Protein AF-A0A5E3X5W8-F1 (afdb_monomer_lite)

Structure (mmCIF, N/CA/C/O backbone):
data_AF-A0A5E3X5W8-F1
#
_entry.id   AF-A0A5E3X5W8-F1
#
loop_
_atom_site.group_PDB
_atom_site.id
_atom_site.type_symbol
_atom_site.label_atom_id
_atom_site.label_alt_id
_atom_site.label_comp_id
_atom_site.label_asym_id
_atom_site.label_entity_id
_atom_site.label_seq_id
_atom_site.pdbx_PDB_ins_code
_atom_site.Cartn_x
_atom_site.Cartn_y
_atom_site.Cartn_z
_atom_site.occupancy
_atom_site.B_iso_or_equiv
_atom_site.auth_seq_id
_atom_site.auth_comp_id
_atom_site.auth_asym_id
_atom_site.auth_atom_id
_atom_site.pdbx_PDB_model_num
ATOM 1 N N . MET A 1 1 ? 0.008 -6.947 0.091 1.00 30.52 1 MET A N 1
ATOM 2 C CA . MET A 1 1 ? 0.683 -5.822 0.766 1.00 30.52 1 MET A CA 1
ATOM 3 C C . MET A 1 1 ? -0.293 -5.262 1.784 1.00 30.52 1 MET A C 1
ATOM 5 O O . MET A 1 1 ? -1.327 -4.739 1.398 1.00 30.52 1 MET A O 1
ATOM 9 N N . LEU A 1 2 ? -0.050 -5.536 3.061 1.00 29.53 2 LEU A N 1
ATOM 10 C CA . LEU A 1 2 ? -0.962 -5.257 4.169 1.00 29.53 2 LEU A CA 1
ATOM 11 C C . LEU A 1 2 ? -0.281 -4.157 4.983 1.00 29.53 2 LEU A C 1
ATOM 13 O O . LEU A 1 2 ? 0.584 -4.434 5.807 1.00 29.53 2 LEU A O 1
ATOM 17 N N . LEU A 1 3 ? -0.560 -2.903 4.639 1.00 36.94 3 LEU A N 1
ATOM 18 C CA . LEU A 1 3 ? 0.026 -1.757 5.323 1.00 36.94 3 LEU A CA 1
ATOM 19 C C . LEU A 1 3 ? -0.901 -1.404 6.480 1.00 36.94 3 LEU A C 1
ATOM 21 O O . LEU A 1 3 ? -1.882 -0.689 6.318 1.00 36.94 3 LEU A O 1
ATOM 25 N N . THR A 1 4 ? -0.616 -1.942 7.661 1.00 35.06 4 THR A N 1
ATOM 26 C CA . THR A 1 4 ? -1.061 -1.285 8.891 1.00 35.06 4 THR A CA 1
ATOM 27 C C . THR A 1 4 ? -0.390 0.085 8.915 1.00 35.06 4 THR A C 1
ATOM 29 O O . THR A 1 4 ? 0.837 0.148 8.865 1.00 35.06 4 THR A O 1
ATOM 32 N N . GLU A 1 5 ? -1.162 1.168 8.963 1.00 46.81 5 GLU A N 1
ATOM 33 C CA . GLU A 1 5 ? -0.727 2.565 8.751 1.00 46.81 5 GLU A CA 1
ATOM 34 C C . GLU A 1 5 ? 0.165 3.151 9.862 1.00 46.81 5 GLU A C 1
ATOM 36 O O . GLU A 1 5 ? 0.167 4.347 10.134 1.00 46.81 5 GLU A O 1
ATOM 41 N N . ARG A 1 6 ? 0.985 2.314 10.499 1.00 39.84 6 ARG A N 1
ATOM 42 C CA . ARG A 1 6 ? 2.138 2.761 11.284 1.00 39.84 6 ARG A CA 1
ATOM 43 C C . ARG A 1 6 ? 3.335 3.159 10.419 1.00 39.84 6 ARG A C 1
ATOM 45 O O . ARG A 1 6 ? 4.285 3.713 10.961 1.00 39.84 6 ARG A O 1
ATOM 52 N N . SER A 1 7 ? 3.299 2.897 9.114 1.00 43.50 7 SER A N 1
ATOM 53 C CA . SER A 1 7 ? 4.336 3.318 8.168 1.00 43.50 7 SER A CA 1
ATOM 54 C C . SER A 1 7 ? 3.839 4.522 7.356 1.00 43.50 7 SER A C 1
ATOM 56 O O . SER A 1 7 ? 2.828 4.386 6.665 1.00 43.50 7 SER A O 1
ATOM 58 N N . PRO A 1 8 ? 4.501 5.692 7.423 1.00 53.94 8 PRO A N 1
ATOM 59 C CA . PRO A 1 8 ? 4.134 6.840 6.606 1.00 53.94 8 PRO A CA 1
ATOM 60 C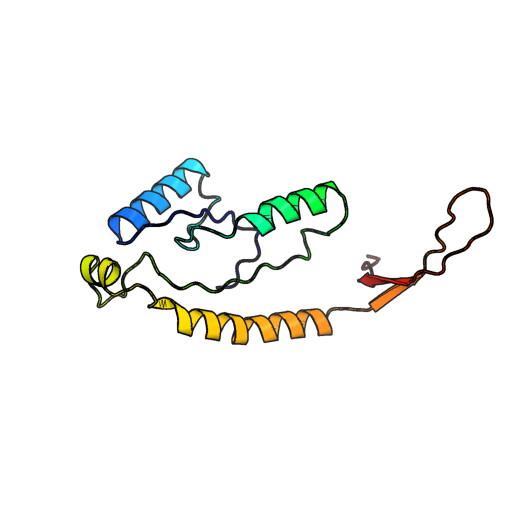 C . PRO A 1 8 ? 4.446 6.538 5.134 1.00 53.94 8 PRO A C 1
ATOM 62 O O . PRO A 1 8 ? 5.594 6.574 4.705 1.00 53.94 8 PRO A O 1
ATOM 65 N N . CYS A 1 9 ? 3.417 6.196 4.361 1.00 55.16 9 CYS A N 1
ATOM 66 C CA . CYS A 1 9 ? 3.511 6.066 2.909 1.00 55.16 9 CYS A CA 1
ATOM 67 C C . CYS A 1 9 ? 3.338 7.448 2.259 1.00 55.16 9 CYS A C 1
ATOM 69 O O . CYS A 1 9 ? 2.409 8.174 2.617 1.00 55.16 9 CYS A O 1
ATOM 71 N N . ALA A 1 10 ? 4.185 7.796 1.284 1.00 54.31 10 ALA A N 1
ATOM 72 C CA . ALA A 1 10 ? 3.979 8.971 0.430 1.00 54.31 10 ALA A CA 1
ATOM 73 C C . ALA A 1 10 ? 3.451 8.574 -0.963 1.00 54.31 10 ALA A C 1
ATOM 75 O O . ALA A 1 10 ? 3.674 7.453 -1.423 1.00 54.31 10 ALA A O 1
ATOM 76 N N . TYR A 1 11 ? 2.748 9.505 -1.618 1.00 57.09 11 TYR A N 1
ATOM 77 C CA . TYR A 1 11 ? 1.905 9.269 -2.797 1.00 57.09 11 TYR A CA 1
ATOM 78 C C . TYR A 1 11 ? 2.277 10.229 -3.946 1.00 57.09 11 TYR A C 1
ATOM 80 O O . TYR A 1 11 ? 2.006 11.426 -3.859 1.00 57.09 11 TYR A O 1
ATOM 88 N N . VAL A 1 12 ? 2.906 9.736 -5.023 1.00 57.41 12 VAL A N 1
ATOM 89 C CA . VAL A 1 12 ? 3.278 10.523 -6.224 1.00 57.41 12 VAL A CA 1
ATOM 90 C C . VAL A 1 12 ? 3.161 9.631 -7.468 1.00 57.41 12 VAL A C 1
ATOM 92 O O . VAL A 1 12 ? 3.600 8.489 -7.419 1.00 57.41 12 VAL A O 1
ATOM 95 N N . LYS A 1 13 ? 2.597 10.116 -8.589 1.00 64.50 13 LYS A N 1
ATOM 96 C CA . LYS A 1 13 ? 2.516 9.342 -9.847 1.00 64.50 13 LYS A CA 1
ATOM 97 C C . LYS A 1 13 ? 3.756 9.563 -10.722 1.00 64.50 13 LYS A C 1
ATOM 99 O O . LYS A 1 13 ? 4.004 10.683 -11.164 1.00 64.50 13 LYS A O 1
ATOM 104 N N . PHE A 1 14 ? 4.473 8.489 -11.036 1.00 74.88 14 PHE A N 1
ATOM 105 C CA . PHE A 1 14 ? 5.561 8.431 -12.019 1.00 74.88 14 PHE A CA 1
ATOM 106 C C . PHE A 1 14 ? 5.770 6.972 -12.471 1.00 74.88 14 PHE A C 1
ATOM 108 O O . PHE A 1 14 ? 5.156 6.065 -11.914 1.00 74.88 14 PHE A O 1
ATOM 115 N N . SER A 1 15 ? 6.608 6.745 -13.486 1.00 79.12 15 SER A N 1
ATOM 116 C CA . SER A 1 15 ? 6.969 5.406 -13.978 1.00 79.12 15 SER A CA 1
ATOM 117 C C . SER A 1 15 ? 8.445 5.357 -14.365 1.00 79.12 15 SER A C 1
ATOM 119 O O . SER A 1 15 ? 8.977 6.328 -14.907 1.00 79.12 15 SER A O 1
ATOM 121 N N . GLY A 1 16 ? 9.072 4.206 -14.142 1.00 80.62 16 GLY A N 1
ATOM 122 C CA . GLY A 1 16 ? 10.468 3.912 -14.440 1.00 80.62 16 GLY A CA 1
ATOM 123 C C . GLY A 1 16 ? 11.373 3.972 -13.210 1.00 80.62 16 GLY A C 1
ATOM 124 O O . GLY A 1 16 ? 11.161 4.767 -12.293 1.00 80.62 16 GLY A O 1
ATOM 125 N N . ASP A 1 17 ? 12.429 3.160 -13.240 1.00 81.00 17 ASP A N 1
ATOM 126 C CA . ASP A 1 17 ? 13.333 2.933 -12.104 1.00 81.00 17 ASP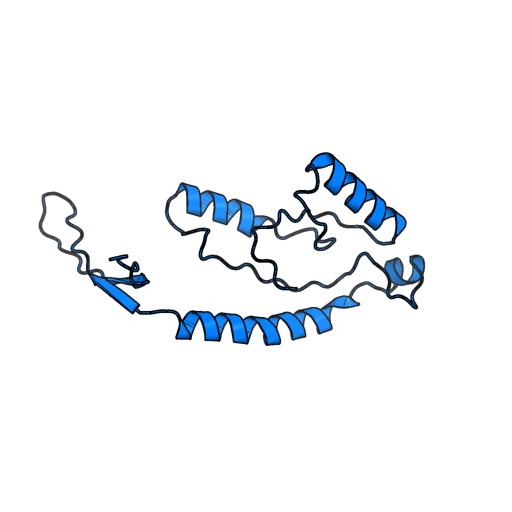 A CA 1
ATOM 127 C C . ASP A 1 17 ? 14.049 4.204 -11.644 1.00 81.00 17 ASP A C 1
ATOM 129 O O . ASP A 1 17 ? 14.160 4.460 -10.453 1.00 81.00 17 ASP A O 1
ATOM 133 N N . ILE A 1 18 ? 14.463 5.062 -12.583 1.00 85.06 18 ILE A N 1
ATOM 134 C CA . ILE A 1 18 ? 15.171 6.310 -12.258 1.00 85.06 18 ILE A CA 1
ATOM 135 C C . ILE A 1 18 ? 14.295 7.226 -11.399 1.00 85.06 18 ILE A C 1
ATOM 137 O O . ILE A 1 18 ? 14.766 7.795 -10.413 1.00 85.06 18 ILE A O 1
ATOM 141 N N . LEU A 1 19 ? 13.025 7.395 -11.781 1.00 83.12 19 LEU A N 1
ATOM 142 C CA . LEU A 1 19 ? 12.101 8.241 -11.032 1.00 83.12 19 LEU A CA 1
ATOM 143 C C . LEU A 1 19 ? 11.731 7.580 -9.707 1.00 83.12 19 LEU A C 1
ATOM 145 O O . LEU A 1 19 ? 11.781 8.268 -8.690 1.00 83.12 19 LEU A O 1
ATOM 149 N N . ALA A 1 20 ? 11.459 6.270 -9.708 1.00 81.00 20 ALA A N 1
ATOM 150 C CA . ALA A 1 20 ? 11.229 5.505 -8.487 1.00 81.00 20 ALA A CA 1
ATOM 151 C C . ALA A 1 20 ? 12.360 5.715 -7.488 1.00 81.00 20 ALA A C 1
ATOM 153 O O . ALA A 1 20 ? 12.138 6.338 -6.452 1.00 81.00 20 ALA A O 1
ATOM 154 N N . ASP A 1 21 ? 13.585 5.349 -7.846 1.00 85.69 21 ASP A N 1
ATOM 155 C CA . ASP A 1 21 ? 14.746 5.441 -6.968 1.00 85.69 21 ASP A CA 1
ATOM 156 C C . ASP A 1 21 ? 15.015 6.880 -6.514 1.00 85.69 21 ASP A C 1
ATOM 158 O O . ASP A 1 21 ? 15.390 7.117 -5.365 1.00 85.69 21 ASP A O 1
ATOM 162 N N . THR A 1 22 ? 14.796 7.872 -7.381 1.00 87.62 22 THR A N 1
ATOM 163 C CA . THR A 1 22 ? 14.936 9.285 -7.000 1.00 87.62 22 THR A CA 1
ATOM 164 C C . THR A 1 22 ? 13.943 9.662 -5.903 1.00 87.62 22 THR A C 1
ATOM 166 O O . THR A 1 22 ? 14.333 10.275 -4.907 1.00 87.62 22 THR A O 1
ATOM 169 N N . PHE A 1 23 ? 12.675 9.277 -6.049 1.00 83.81 23 PHE A N 1
ATOM 170 C CA . PHE A 1 23 ? 11.650 9.549 -5.048 1.00 83.81 23 PHE A CA 1
ATOM 171 C C . PHE A 1 23 ? 11.854 8.734 -3.767 1.00 83.81 23 PHE A C 1
ATOM 173 O O . PHE A 1 23 ? 11.681 9.291 -2.684 1.00 83.81 23 PHE A O 1
ATOM 180 N N . GLU A 1 24 ? 12.277 7.468 -3.847 1.00 83.19 24 GLU A N 1
ATOM 181 C CA . GLU A 1 24 ? 12.618 6.661 -2.665 1.00 83.19 24 GLU A CA 1
ATOM 182 C C . GLU A 1 24 ? 13.764 7.302 -1.870 1.00 83.19 24 GLU A C 1
ATOM 184 O O . GLU A 1 24 ? 13.671 7.472 -0.650 1.00 83.19 24 GLU A O 1
ATOM 189 N N . ASN A 1 25 ? 14.821 7.734 -2.563 1.00 88.19 25 ASN A N 1
ATOM 190 C CA . ASN A 1 25 ? 15.954 8.427 -1.955 1.00 88.19 25 ASN A CA 1
ATOM 191 C C . ASN A 1 25 ? 15.530 9.767 -1.346 1.00 88.19 25 ASN A C 1
ATOM 193 O O . ASN A 1 25 ? 15.913 10.082 -0.219 1.00 88.19 25 ASN A O 1
ATOM 197 N N . MET A 1 26 ? 14.717 10.547 -2.060 1.00 86.56 26 MET A N 1
ATOM 198 C CA . MET A 1 26 ? 14.184 11.814 -1.565 1.00 86.56 26 MET A CA 1
ATOM 199 C C . MET A 1 26 ? 13.343 11.608 -0.300 1.00 86.56 26 MET A C 1
ATOM 201 O O . MET A 1 26 ? 13.579 12.286 0.696 1.00 86.56 26 MET A O 1
ATOM 205 N N . MET A 1 27 ? 12.414 10.648 -0.301 1.00 83.12 27 MET A N 1
ATOM 206 C CA . MET A 1 27 ? 11.586 10.315 0.863 1.00 83.12 27 MET A CA 1
ATOM 207 C C . MET A 1 27 ? 12.428 9.865 2.047 1.00 83.12 27 MET A C 1
ATOM 209 O O . MET A 1 27 ? 12.237 10.361 3.156 1.00 83.12 27 MET A O 1
ATOM 213 N N . THR A 1 28 ? 13.395 8.981 1.811 1.00 86.88 28 THR A N 1
ATOM 214 C CA . THR A 1 28 ? 14.319 8.518 2.849 1.00 86.88 28 THR A CA 1
ATOM 215 C C . THR A 1 28 ? 15.056 9.697 3.477 1.00 86.88 28 THR A C 1
ATOM 217 O O . THR A 1 28 ? 15.158 9.780 4.696 1.00 86.88 28 THR A O 1
ATOM 220 N N . ARG A 1 29 ? 15.526 10.654 2.668 1.00 89.62 29 ARG A N 1
ATOM 221 C CA . ARG A 1 29 ? 16.204 11.860 3.165 1.00 89.62 29 ARG A CA 1
ATOM 222 C C . ARG A 1 29 ? 15.269 12.818 3.897 1.00 89.62 29 ARG A C 1
ATOM 224 O O . ARG A 1 29 ? 15.678 13.406 4.884 1.00 89.62 29 ARG A O 1
ATOM 231 N N . PHE A 1 30 ? 14.049 13.013 3.409 1.00 87.50 30 PHE A N 1
ATOM 232 C CA . PHE A 1 30 ? 13.129 14.031 3.933 1.00 87.50 30 PHE A CA 1
ATOM 233 C C . PHE A 1 30 ? 12.404 13.583 5.199 1.00 87.50 30 PHE A C 1
ATOM 235 O O . PHE A 1 30 ? 11.859 14.407 5.927 1.00 87.50 30 PHE A O 1
ATOM 242 N N . THR A 1 31 ? 12.373 12.277 5.442 1.00 83.94 31 THR A N 1
ATOM 243 C CA . THR A 1 31 ? 11.661 11.672 6.569 1.00 83.94 31 THR A CA 1
ATOM 244 C C . THR A 1 31 ? 12.602 10.956 7.532 1.00 83.94 31 THR A C 1
ATOM 246 O O . THR A 1 31 ? 12.132 10.203 8.384 1.00 83.94 31 THR A O 1
ATOM 249 N N . ASP A 1 32 ? 13.917 11.143 7.379 1.00 87.81 32 ASP A N 1
ATOM 250 C CA . ASP A 1 32 ? 14.953 10.421 8.126 1.00 87.81 32 ASP A CA 1
ATOM 251 C C . ASP A 1 32 ? 14.729 8.896 8.130 1.00 87.81 32 ASP A C 1
ATOM 253 O O . ASP A 1 32 ? 14.894 8.206 9.134 1.00 87.81 32 ASP A O 1
ATOM 257 N N . GLY A 1 33 ? 14.296 8.362 6.985 1.00 83.31 33 GLY A N 1
ATOM 258 C CA . GLY A 1 33 ? 14.009 6.943 6.775 1.00 83.31 33 GLY A CA 1
ATOM 259 C C . GLY A 1 33 ? 12.709 6.436 7.403 1.00 83.31 33 GLY A C 1
ATOM 260 O O . GLY A 1 33 ? 12.416 5.246 7.285 1.00 83.31 33 GLY A O 1
ATOM 261 N N . SER A 1 34 ? 11.917 7.298 8.049 1.00 80.25 34 SER A N 1
ATOM 262 C CA . SER A 1 34 ? 10.643 6.885 8.648 1.00 80.25 34 SER A CA 1
ATOM 263 C C . SER A 1 34 ? 9.580 6.545 7.604 1.00 80.25 34 SER A C 1
ATOM 265 O O . SER A 1 34 ? 8.758 5.667 7.861 1.00 80.25 34 SER A O 1
ATOM 267 N N . ALA A 1 35 ? 9.603 7.182 6.427 1.00 72.94 35 ALA A N 1
ATOM 268 C CA . ALA A 1 35 ? 8.693 6.870 5.331 1.00 72.94 35 ALA A CA 1
ATOM 269 C C . ALA A 1 35 ? 9.253 5.809 4.394 1.00 72.94 35 ALA A C 1
ATOM 271 O O . ALA A 1 35 ? 10.448 5.772 4.104 1.00 72.94 35 ALA A O 1
ATOM 272 N N . GLN A 1 36 ? 8.349 4.970 3.892 1.00 71.06 36 GLN A N 1
ATOM 273 C CA . GLN A 1 36 ? 8.656 3.976 2.875 1.00 71.06 36 GLN A CA 1
ATOM 274 C C . GLN A 1 36 ? 7.742 4.189 1.659 1.00 71.06 36 GLN A C 1
ATOM 276 O O . GLN A 1 36 ? 6.531 4.358 1.830 1.00 71.06 36 GLN A O 1
ATOM 281 N N . PRO A 1 37 ? 8.294 4.202 0.434 1.00 68.75 37 PRO A N 1
ATOM 282 C CA . PRO A 1 37 ? 7.515 4.221 -0.799 1.00 68.75 37 PRO A CA 1
ATOM 283 C C . PRO A 1 37 ? 6.650 2.965 -0.869 1.00 68.75 37 PRO A C 1
ATOM 285 O O . PRO A 1 37 ? 7.150 1.844 -0.873 1.00 68.75 37 PRO A O 1
ATOM 288 N N . CYS A 1 38 ? 5.334 3.152 -0.902 1.00 64.62 38 CYS A N 1
ATOM 289 C CA . CYS A 1 38 ? 4.397 2.033 -0.913 1.00 64.62 38 CYS A CA 1
ATOM 290 C C . CYS A 1 38 ? 3.834 1.792 -2.318 1.00 64.62 38 CYS A C 1
ATOM 292 O O . CYS A 1 38 ? 3.690 0.647 -2.735 1.00 64.62 38 CYS A O 1
ATOM 294 N N . THR A 1 39 ? 3.474 2.862 -3.034 1.00 63.03 39 THR A N 1
ATOM 295 C CA . THR A 1 39 ? 2.861 2.806 -4.370 1.00 63.03 39 THR A CA 1
ATOM 296 C C . THR A 1 39 ? 2.944 4.192 -5.027 1.00 63.03 39 THR A C 1
ATOM 298 O O . THR A 1 39 ? 2.836 5.195 -4.316 1.00 63.03 39 THR A O 1
ATOM 301 N N . THR A 1 40 ? 2.957 4.276 -6.356 1.00 63.66 40 THR A N 1
ATOM 302 C CA . THR A 1 40 ? 2.830 5.543 -7.102 1.00 63.66 40 THR A CA 1
ATOM 303 C C . THR A 1 40 ? 1.394 5.938 -7.410 1.00 63.66 40 THR A C 1
ATOM 305 O O . THR A 1 40 ? 0.982 6.133 -8.553 1.00 63.66 40 THR A O 1
ATOM 308 N N . GLN A 1 41 ? 0.581 6.071 -6.371 1.00 57.16 41 GLN A N 1
ATOM 309 C CA . GLN A 1 41 ? -0.809 6.487 -6.534 1.00 57.16 41 GLN A CA 1
ATOM 310 C C . GLN A 1 41 ? -0.958 7.993 -6.327 1.00 57.16 41 GLN A C 1
ATOM 312 O O . GLN A 1 41 ? -0.435 8.542 -5.365 1.00 57.16 41 GLN A O 1
ATOM 317 N N . GLN A 1 42 ? -1.732 8.650 -7.193 1.00 55.44 42 GLN A N 1
ATOM 318 C CA . GLN A 1 42 ? -2.527 9.814 -6.801 1.00 55.44 42 GLN A CA 1
ATOM 319 C C . GLN A 1 42 ? -3.979 9.369 -6.590 1.00 55.44 42 GLN A C 1
ATOM 321 O O . GLN A 1 42 ? -4.471 8.509 -7.316 1.00 55.44 42 GLN A O 1
ATOM 326 N N . ALA A 1 43 ? -4.642 10.030 -5.636 1.00 52.44 43 ALA A N 1
ATOM 327 C CA . ALA A 1 43 ? -6.051 9.924 -5.245 1.00 52.44 43 ALA A CA 1
ATOM 328 C C . ALA A 1 43 ? -6.413 8.800 -4.255 1.00 52.44 43 ALA A C 1
ATOM 330 O O . ALA A 1 43 ? -7.002 7.777 -4.590 1.00 52.44 43 ALA A O 1
ATOM 331 N N . GLY A 1 44 ? -6.155 9.074 -2.976 1.00 54.53 44 GLY A N 1
ATOM 332 C CA . GLY A 1 44 ? -6.794 8.368 -1.866 1.00 54.53 44 GLY A CA 1
ATOM 333 C C . GLY A 1 44 ? -6.489 9.011 -0.517 1.00 54.53 44 GLY A C 1
ATOM 334 O O . GLY A 1 44 ? -6.210 8.324 0.460 1.00 54.53 44 GLY A O 1
ATOM 335 N N . GLU A 1 45 ? -6.462 10.333 -0.457 1.00 55.84 45 GLU A N 1
ATOM 336 C CA . GLU A 1 45 ? -6.045 11.094 0.732 1.00 55.84 45 GLU A CA 1
ATOM 337 C C . GLU A 1 45 ? -7.237 11.362 1.659 1.00 55.84 45 GLU A C 1
ATOM 339 O O . GLU A 1 45 ? -7.081 11.778 2.805 1.00 55.84 45 GLU A O 1
ATOM 344 N N . GLN A 1 46 ? -8.454 11.086 1.173 1.00 53.59 46 GLN A N 1
ATOM 345 C CA . GLN A 1 46 ? -9.684 11.420 1.881 1.00 53.59 46 GLN A CA 1
ATOM 346 C C . GLN A 1 46 ? -9.812 10.641 3.189 1.00 53.59 46 GLN A C 1
ATOM 348 O O . GLN A 1 46 ? -10.252 11.219 4.177 1.00 53.59 46 GLN A O 1
ATOM 353 N N . TRP A 1 47 ? -9.406 9.366 3.228 1.00 62.81 47 TRP A N 1
ATOM 354 C CA . TRP A 1 47 ? -9.407 8.586 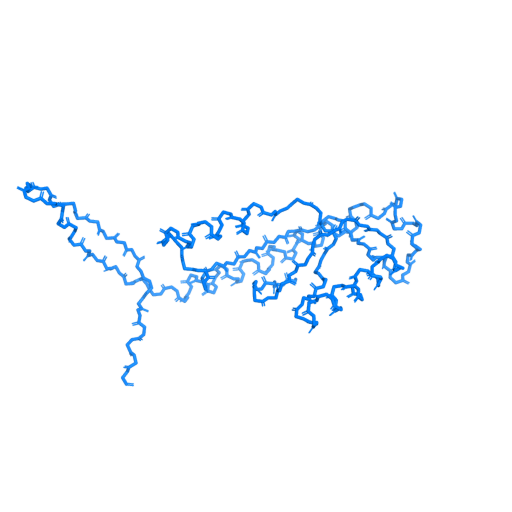4.470 1.00 62.81 47 TRP A CA 1
ATOM 355 C C . TRP A 1 47 ? -8.479 9.212 5.521 1.00 62.81 47 TRP A C 1
ATOM 357 O O . TRP A 1 47 ? -8.909 9.382 6.650 1.00 62.81 47 TRP A O 1
ATOM 367 N N . ASP A 1 48 ? -7.251 9.596 5.167 1.00 67.06 48 ASP A N 1
ATOM 368 C CA . ASP A 1 48 ? -6.290 10.104 6.153 1.00 67.06 48 ASP A CA 1
ATOM 369 C C . ASP A 1 48 ? -6.777 11.437 6.747 1.00 67.06 48 ASP A C 1
ATOM 371 O O . ASP A 1 48 ? -6.796 11.629 7.962 1.00 67.06 48 ASP A O 1
ATOM 375 N N . VAL A 1 49 ? -7.300 12.337 5.906 1.00 69.81 49 VAL A N 1
ATOM 376 C CA . VAL A 1 49 ? -7.865 13.617 6.366 1.00 69.81 49 VAL A CA 1
ATOM 377 C C . VAL A 1 49 ? -9.139 13.410 7.196 1.00 69.81 49 VAL A C 1
ATOM 379 O O . VAL A 1 49 ? -9.252 13.958 8.293 1.00 69.81 49 VAL A O 1
ATOM 382 N N . SER A 1 50 ? -10.091 12.611 6.706 1.00 73.88 50 SER A N 1
ATOM 383 C CA . SER A 1 50 ? -11.366 12.364 7.403 1.00 73.88 50 SER A CA 1
ATOM 384 C C . SER A 1 50 ? -11.191 11.527 8.673 1.00 73.88 50 SER A C 1
ATOM 386 O O . SER A 1 50 ? -11.855 11.787 9.671 1.00 73.88 50 SER A O 1
ATOM 388 N N . GLY A 1 51 ? -10.252 10.583 8.682 1.00 76.44 51 GLY A N 1
ATOM 389 C CA . GLY A 1 51 ? -9.867 9.780 9.838 1.00 76.44 51 GLY A CA 1
ATOM 390 C C . GLY A 1 51 ? -9.181 10.623 10.907 1.00 76.44 51 GLY A C 1
ATOM 391 O O . GLY A 1 51 ? -9.554 10.544 12.074 1.00 76.44 51 GLY A O 1
ATOM 392 N N . LYS A 1 52 ? -8.257 11.517 10.527 1.00 77.75 52 LYS A N 1
ATOM 393 C CA . LYS A 1 52 ? -7.682 12.507 11.453 1.00 77.75 52 LYS A CA 1
ATOM 394 C C . LYS A 1 52 ? -8.762 13.400 12.060 1.00 77.75 52 LYS A C 1
ATOM 396 O O . LYS A 1 52 ? -8.769 13.590 13.273 1.00 77.75 52 LYS A O 1
ATOM 401 N N . GLN A 1 53 ? -9.694 13.903 11.250 1.00 81.38 53 GLN A N 1
ATOM 402 C CA . GLN A 1 53 ? -10.822 14.707 11.736 1.00 81.38 53 GLN A CA 1
ATOM 403 C C . GLN A 1 53 ? -11.734 13.914 12.680 1.00 81.38 53 GLN A C 1
ATOM 405 O O . GLN A 1 53 ? -12.095 14.418 13.740 1.00 81.38 53 GLN A O 1
ATOM 410 N N . ALA A 1 54 ? -12.065 12.668 12.341 1.00 80.50 54 ALA A N 1
ATOM 411 C CA . ALA A 1 54 ? -12.876 11.792 13.180 1.00 80.50 54 ALA A CA 1
ATOM 412 C C . ALA A 1 54 ? -12.175 11.435 14.501 1.00 80.50 54 ALA A C 1
ATOM 414 O O . ALA A 1 54 ? -12.834 11.374 15.533 1.00 80.50 54 ALA A O 1
ATOM 415 N N . ASN A 1 55 ? -10.851 11.253 14.494 1.00 83.75 55 ASN A N 1
ATOM 416 C CA . ASN A 1 55 ? -10.055 11.034 15.701 1.00 83.75 55 ASN A CA 1
ATOM 417 C C . ASN A 1 55 ? -10.019 12.288 16.591 1.00 83.75 55 ASN A C 1
ATOM 419 O O . ASN A 1 55 ? -10.232 12.195 17.793 1.00 83.75 55 ASN A O 1
ATOM 423 N N . VAL A 1 56 ? -9.823 13.478 16.006 1.00 87.25 56 VAL A N 1
ATOM 424 C CA . VAL A 1 56 ? -9.909 14.759 16.740 1.00 87.25 56 VAL A CA 1
ATOM 425 C C . VAL A 1 56 ? -11.304 14.966 17.344 1.00 87.25 56 VAL A C 1
ATOM 427 O O . VAL A 1 56 ? -11.426 15.544 18.420 1.00 87.25 56 VAL A O 1
ATOM 430 N N . ALA A 1 57 ? -12.348 14.474 16.674 1.00 89.06 57 ALA A N 1
ATOM 431 C CA . ALA A 1 57 ? -13.726 14.497 17.154 1.00 89.06 57 ALA A CA 1
ATOM 432 C C . ALA A 1 57 ? -14.092 13.328 18.098 1.00 89.06 57 ALA A C 1
ATOM 434 O O . ALA A 1 57 ? -15.259 13.212 18.464 1.00 89.06 57 ALA A O 1
ATOM 435 N N . ASP A 1 58 ? -13.135 12.470 18.477 1.00 82.38 58 ASP A N 1
ATOM 436 C CA . ASP A 1 58 ? -13.336 11.291 19.342 1.00 82.38 58 ASP A CA 1
ATOM 437 C C . ASP A 1 58 ? -14.403 10.298 18.815 1.00 82.38 58 ASP A C 1
ATOM 439 O O . ASP A 1 58 ? -15.108 9.625 19.566 1.00 82.38 58 ASP A O 1
ATOM 443 N N . LEU A 1 59 ? -14.554 10.216 17.485 1.00 84.25 59 LEU A N 1
ATOM 444 C CA . LEU A 1 59 ? -15.524 9.345 16.805 1.00 84.25 59 LEU A CA 1
ATOM 445 C C . LEU A 1 59 ? -14.946 7.977 16.421 1.00 84.25 59 LEU A C 1
ATOM 447 O O . LEU A 1 59 ? -15.706 7.051 16.128 1.00 84.25 59 LEU A O 1
ATOM 451 N N . ILE A 1 60 ? -13.619 7.842 16.394 1.00 79.00 60 ILE A N 1
ATOM 452 C CA . ILE A 1 60 ? -12.917 6.605 16.036 1.00 79.00 60 ILE A CA 1
ATOM 453 C C . ILE A 1 60 ? -11.725 6.363 16.966 1.00 79.00 60 ILE A C 1
ATOM 455 O O . ILE A 1 60 ? -11.102 7.306 17.439 1.00 79.00 60 ILE A O 1
ATOM 459 N N . ASP A 1 61 ? -11.365 5.094 17.162 1.00 79.50 61 ASP A N 1
ATOM 460 C CA . ASP A 1 61 ? -10.073 4.702 17.732 1.00 79.50 61 ASP A CA 1
ATOM 461 C C . ASP A 1 61 ? -9.103 4.424 16.567 1.00 79.50 61 ASP A C 1
ATOM 463 O O . ASP A 1 61 ? -9.260 3.399 15.890 1.00 79.50 61 ASP A O 1
ATOM 467 N N . PRO A 1 62 ? -8.107 5.292 16.302 1.00 73.44 62 PRO A N 1
ATOM 468 C CA . PRO A 1 62 ? -7.199 5.132 15.167 1.00 73.44 62 PRO A CA 1
ATOM 469 C C . PRO A 1 62 ? -6.337 3.867 15.281 1.00 73.44 62 PRO A C 1
ATOM 471 O O . PRO A 1 62 ? -5.806 3.398 14.280 1.00 73.44 62 PRO A O 1
ATOM 474 N N . THR A 1 63 ? -6.230 3.258 16.470 1.00 79.50 63 THR A N 1
ATOM 475 C CA . THR A 1 63 ? -5.526 1.977 16.651 1.00 79.50 63 THR A CA 1
ATOM 476 C C . THR A 1 63 ? -6.318 0.773 16.134 1.00 79.50 63 THR A C 1
ATOM 478 O O . THR A 1 63 ? -5.794 -0.340 16.093 1.00 79.50 63 THR A O 1
ATOM 481 N N . ARG A 1 64 ? -7.579 0.978 15.733 1.00 78.69 64 ARG A N 1
ATOM 482 C CA . ARG A 1 64 ? -8.513 -0.071 15.296 1.00 78.69 64 ARG A CA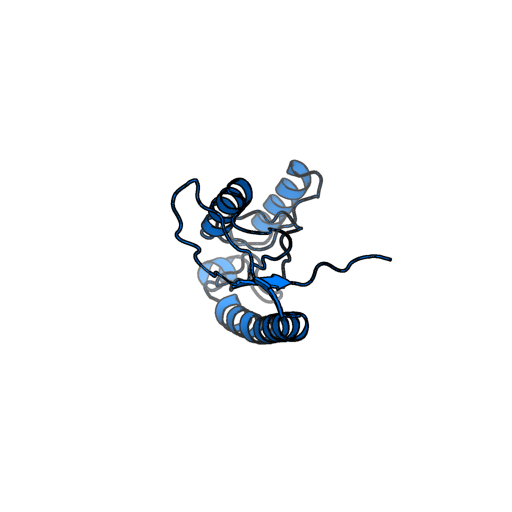 1
ATOM 483 C C . ARG A 1 64 ? -9.034 0.137 13.882 1.00 78.69 64 ARG A C 1
ATOM 485 O O . ARG A 1 64 ? -10.019 -0.491 13.497 1.00 78.69 64 ARG A O 1
ATOM 492 N N . VAL A 1 65 ? -8.388 1.004 13.116 1.00 77.62 65 VAL A N 1
ATOM 493 C CA . VAL A 1 65 ? -8.715 1.215 11.710 1.00 77.62 65 VAL A CA 1
ATOM 494 C C . VAL A 1 65 ? -7.698 0.489 10.840 1.00 77.62 65 VAL A C 1
ATOM 496 O O . VAL A 1 65 ? -6.498 0.519 11.102 1.00 77.62 65 VAL A O 1
ATOM 499 N N . ALA A 1 66 ? -8.193 -0.188 9.807 1.00 79.06 66 ALA A N 1
ATOM 500 C CA . ALA A 1 66 ? -7.378 -0.800 8.771 1.00 79.06 66 ALA A CA 1
ATOM 501 C C . ALA A 1 66 ? -7.840 -0.283 7.406 1.00 79.06 66 ALA A C 1
ATOM 503 O O . ALA A 1 66 ? -9.013 -0.402 7.053 1.00 79.06 66 ALA A O 1
ATOM 504 N N . SER A 1 67 ? -6.906 0.274 6.639 1.00 77.31 67 SER A N 1
ATOM 505 C CA . SER A 1 67 ? -7.119 0.738 5.269 1.00 77.31 67 SER A CA 1
ATOM 506 C C . SER A 1 67 ? -6.544 -0.300 4.308 1.00 77.31 67 SER A C 1
ATOM 508 O O . SER A 1 67 ? -5.359 -0.627 4.363 1.00 77.31 67 SER A O 1
ATOM 510 N N . MET A 1 68 ? -7.383 -0.859 3.437 1.00 80.19 68 MET A N 1
ATOM 511 C CA . MET A 1 68 ? -6.958 -1.810 2.407 1.00 80.19 68 MET A CA 1
ATOM 512 C C . MET A 1 68 ? -7.322 -1.266 1.034 1.00 80.19 68 MET A C 1
ATOM 514 O O . MET A 1 68 ? -8.443 -0.800 0.830 1.00 80.19 68 MET A O 1
ATOM 518 N N . ARG A 1 69 ? -6.384 -1.326 0.087 1.00 79.56 69 ARG A N 1
ATOM 519 C CA . ARG A 1 69 ? -6.543 -0.737 -1.247 1.00 79.56 69 ARG A CA 1
ATOM 520 C C . ARG A 1 69 ? -5.976 -1.645 -2.326 1.00 79.56 69 ARG A C 1
ATOM 522 O O . ARG A 1 69 ? -5.008 -2.368 -2.096 1.00 79.56 69 ARG A O 1
ATOM 529 N N . THR A 1 70 ? -6.585 -1.584 -3.501 1.00 82.12 70 THR A N 1
ATOM 530 C CA . THR A 1 70 ? -6.065 -2.178 -4.737 1.00 82.12 70 THR A CA 1
ATOM 531 C C . THR A 1 70 ? -5.177 -1.173 -5.463 1.00 82.12 70 THR A C 1
ATOM 533 O O . THR A 1 70 ? -5.340 0.030 -5.276 1.00 82.12 70 THR A O 1
ATOM 536 N N . ALA A 1 71 ? -4.276 -1.650 -6.319 1.00 77.19 71 ALA A N 1
ATOM 537 C CA . ALA A 1 71 ? -3.451 -0.807 -7.184 1.00 77.19 71 ALA A CA 1
ATOM 538 C C . ALA A 1 71 ? -3.606 -1.250 -8.645 1.00 77.19 71 ALA A C 1
ATOM 540 O O . ALA A 1 71 ? -3.661 -2.446 -8.927 1.00 77.19 71 ALA A O 1
ATOM 541 N N . SER A 1 72 ? -3.707 -0.305 -9.577 1.00 74.75 72 SER A N 1
ATOM 542 C CA . SER A 1 72 ? -3.860 -0.606 -11.008 1.00 74.75 72 SER A CA 1
ATOM 543 C C . SER A 1 72 ? -2.548 -0.494 -11.775 1.00 74.75 72 SER A C 1
ATOM 545 O O . SER A 1 72 ? -2.224 -1.391 -12.554 1.00 74.75 72 SER A O 1
ATOM 547 N N . ASP A 1 73 ? -1.793 0.569 -11.506 1.00 76.19 73 ASP A N 1
ATOM 548 C CA . ASP A 1 73 ? -0.586 0.940 -12.236 1.00 76.19 73 ASP A CA 1
ATOM 549 C C . ASP A 1 73 ? 0.613 0.829 -11.293 1.00 76.19 73 ASP A C 1
ATOM 551 O O . ASP A 1 73 ? 0.550 1.287 -10.148 1.00 76.19 73 ASP A O 1
ATOM 555 N N . LEU A 1 74 ? 1.685 0.194 -11.762 1.00 76.69 74 LEU A N 1
ATOM 556 C CA . LEU A 1 74 ? 2.943 0.079 -11.030 1.00 76.69 74 LEU A CA 1
ATOM 557 C C . LEU A 1 74 ? 3.980 0.994 -11.685 1.00 76.69 74 LEU A C 1
ATOM 559 O O . LEU A 1 74 ? 4.111 1.045 -12.907 1.00 76.69 74 LEU A O 1
ATOM 563 N N . ASP A 1 75 ? 4.716 1.732 -10.863 1.00 77.62 75 ASP A N 1
ATOM 564 C CA . ASP A 1 75 ? 5.825 2.576 -11.305 1.00 77.62 75 ASP A CA 1
ATOM 565 C C . ASP A 1 75 ? 7.035 1.791 -11.765 1.00 77.62 75 ASP A C 1
ATOM 567 O O . ASP A 1 75 ? 7.751 2.248 -12.656 1.00 77.62 75 ASP A O 1
ATOM 571 N N . ARG A 1 76 ? 7.269 0.632 -11.151 1.00 80.31 76 ARG A N 1
ATOM 572 C CA . ARG A 1 76 ? 8.400 -0.222 -11.485 1.00 80.31 76 ARG A CA 1
ATOM 573 C C . ARG A 1 76 ? 8.022 -1.223 -12.583 1.00 80.31 76 ARG A C 1
ATOM 575 O O . ARG A 1 76 ? 7.019 -1.923 -12.422 1.00 80.31 76 ARG A O 1
ATOM 582 N N . PRO A 1 77 ? 8.816 -1.312 -13.668 1.00 81.12 77 PRO A N 1
ATOM 583 C CA . PRO A 1 77 ? 8.671 -2.367 -14.658 1.00 81.12 77 PRO A CA 1
ATOM 584 C C . PRO A 1 77 ? 8.885 -3.744 -14.018 1.00 81.12 77 PRO A C 1
ATOM 586 O O . PRO A 1 77 ? 9.603 -3.892 -13.024 1.00 81.12 77 PRO A O 1
ATOM 589 N N . ALA A 1 78 ? 8.293 -4.777 -14.618 1.00 81.31 78 ALA A N 1
ATOM 590 C CA . ALA A 1 78 ? 8.676 -6.151 -14.312 1.00 81.31 78 ALA A CA 1
ATOM 591 C C . ALA A 1 78 ? 10.148 -6.409 -14.695 1.00 81.31 78 ALA A C 1
ATOM 593 O O . ALA A 1 78 ? 10.716 -5.712 -15.535 1.00 81.31 78 ALA A O 1
ATOM 594 N N . SER A 1 79 ? 10.774 -7.434 -14.104 1.00 83.44 79 SER A N 1
ATOM 595 C CA . SER A 1 79 ? 12.198 -7.753 -14.330 1.00 83.44 79 SER A CA 1
ATOM 596 C C . SER A 1 79 ? 12.563 -8.021 -15.797 1.00 83.44 79 SER A C 1
ATOM 598 O O . SER A 1 79 ? 13.726 -7.921 -16.174 1.00 83.44 79 SER A O 1
ATOM 600 N N . ASP A 1 80 ? 11.579 -8.397 -16.608 1.00 86.62 80 ASP A N 1
ATOM 601 C CA . ASP A 1 80 ? 11.669 -8.692 -18.037 1.00 86.62 80 ASP A CA 1
ATOM 602 C C . ASP A 1 80 ? 11.073 -7.583 -18.928 1.00 86.62 80 ASP A C 1
ATOM 604 O O . ASP A 1 80 ? 10.982 -7.750 -20.144 1.00 86.62 80 ASP A O 1
ATOM 608 N N . GLN A 1 81 ? 10.705 -6.434 -18.351 1.00 84.88 81 GLN A N 1
ATOM 609 C CA . GLN A 1 81 ? 10.050 -5.328 -19.043 1.00 84.88 81 GLN A CA 1
ATOM 610 C C . GLN A 1 81 ? 10.945 -4.083 -19.113 1.00 84.88 81 GLN A C 1
ATOM 612 O O . GLN A 1 81 ? 11.643 -3.729 -18.166 1.00 84.88 81 GLN A O 1
ATOM 617 N N . THR A 1 82 ? 10.919 -3.370 -20.244 1.00 87.88 82 THR A N 1
ATOM 618 C CA . THR A 1 82 ? 11.638 -2.088 -20.355 1.00 87.88 82 THR A CA 1
ATOM 619 C C . THR A 1 82 ? 10.853 -0.959 -19.687 1.00 87.88 82 THR A C 1
ATOM 621 O O . THR A 1 82 ? 9.624 -0.963 -19.691 1.00 87.88 82 THR A O 1
ATOM 624 N N . ALA A 1 83 ? 11.541 0.074 -19.192 1.00 84.88 83 ALA A N 1
ATOM 625 C CA . ALA A 1 83 ? 10.879 1.242 -18.603 1.00 84.88 83 ALA A CA 1
ATOM 626 C C . ALA A 1 83 ? 9.922 1.959 -19.582 1.00 84.88 83 ALA A C 1
ATOM 628 O O . ALA A 1 83 ? 8.874 2.456 -19.170 1.00 84.88 83 ALA A O 1
ATOM 629 N N . VAL A 1 84 ? 10.262 1.996 -20.878 1.00 86.69 84 VAL A N 1
ATOM 630 C CA . VAL A 1 84 ? 9.398 2.573 -21.926 1.00 86.69 84 VAL A CA 1
ATOM 631 C C . VAL A 1 84 ? 8.156 1.714 -22.137 1.00 86.69 84 VAL A C 1
ATOM 633 O O . VAL A 1 84 ? 7.056 2.249 -22.234 1.00 86.69 84 VAL A O 1
ATOM 636 N N . ASP A 1 85 ? 8.318 0.393 -22.171 1.00 86.69 85 ASP A N 1
ATOM 637 C CA . ASP A 1 85 ? 7.192 -0.526 -22.307 1.00 86.69 85 ASP A CA 1
A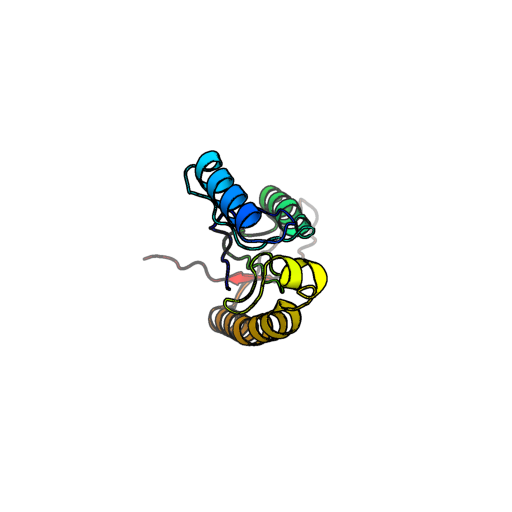TOM 638 C C . ASP A 1 85 ? 6.261 -0.467 -21.086 1.00 86.69 85 ASP A C 1
ATOM 640 O O . ASP A 1 85 ? 5.050 -0.374 -21.257 1.00 86.69 85 ASP A O 1
ATOM 644 N N . ASN A 1 86 ? 6.796 -0.381 -19.864 1.00 84.69 86 ASN A N 1
ATOM 645 C CA . ASN A 1 86 ? 5.981 -0.168 -18.663 1.00 84.69 86 ASN A CA 1
ATOM 646 C C . ASN A 1 86 ? 5.198 1.153 -18.721 1.00 84.69 86 ASN A C 1
ATOM 648 O O . ASN A 1 86 ? 4.012 1.192 -18.409 1.00 84.69 86 ASN A O 1
ATOM 652 N N . LEU A 1 87 ? 5.833 2.235 -19.180 1.00 83.12 87 LEU A N 1
ATOM 653 C CA . LEU A 1 87 ? 5.176 3.537 -19.299 1.00 83.12 87 LEU A CA 1
ATOM 654 C C . LEU A 1 87 ? 4.034 3.530 -20.330 1.00 83.12 87 LEU A C 1
ATOM 656 O O . LEU A 1 87 ? 2.990 4.141 -20.100 1.00 83.12 87 LEU A O 1
ATOM 660 N N . LEU A 1 88 ? 4.243 2.892 -21.483 1.00 85.94 88 LEU A N 1
ATOM 661 C CA . LEU A 1 88 ? 3.287 2.926 -22.591 1.00 85.94 88 LEU A CA 1
ATOM 662 C C . LEU A 1 88 ? 2.209 1.842 -22.474 1.00 85.94 88 LEU A C 1
ATOM 664 O O . LEU A 1 88 ? 1.052 2.107 -22.794 1.00 85.94 88 LEU A O 1
ATOM 668 N N . ASN A 1 89 ? 2.580 0.658 -21.982 1.00 83.81 89 ASN A N 1
ATOM 669 C CA . ASN A 1 89 ? 1.765 -0.557 -22.007 1.00 83.81 89 ASN A CA 1
ATOM 670 C C . ASN A 1 89 ? 1.542 -1.190 -20.618 1.00 83.81 89 ASN A C 1
ATOM 672 O O . ASN A 1 89 ? 0.746 -2.116 -20.504 1.00 83.81 89 ASN A O 1
ATOM 676 N N . GLY A 1 90 ? 2.203 -0.707 -19.560 1.00 78.19 90 GLY A N 1
ATOM 677 C CA . GLY A 1 90 ? 2.072 -1.215 -18.182 1.00 78.19 90 GLY A CA 1
ATOM 678 C C . GLY A 1 90 ? 0.907 -0.620 -17.382 1.00 78.19 90 GLY A C 1
ATOM 679 O O . GLY A 1 90 ? 0.692 -0.987 -16.225 1.00 78.19 90 GLY A O 1
ATOM 680 N N . GLN A 1 91 ? 0.120 0.267 -17.994 1.00 71.94 91 GLN A N 1
ATOM 681 C CA . GLN A 1 91 ? -1.165 0.720 -17.458 1.00 71.94 91 GLN A CA 1
ATOM 682 C C . GLN A 1 91 ? -2.002 -0.560 -17.236 1.00 71.94 91 GLN A C 1
ATOM 684 O O . GLN A 1 91 ? -2.149 -1.336 -18.176 1.00 71.94 91 GLN A O 1
ATOM 689 N N . TYR A 1 92 ? -2.498 -0.832 -16.026 1.00 72.88 92 TYR A N 1
ATOM 690 C CA . TYR A 1 92 ? -3.173 -2.089 -15.613 1.00 72.88 92 TYR A CA 1
ATOM 691 C C . TYR A 1 92 ? -2.318 -3.316 -15.236 1.00 72.88 92 TYR A C 1
ATOM 693 O O . TYR A 1 92 ? -2.906 -4.318 -14.810 1.00 72.88 92 TYR A O 1
ATOM 701 N N . ALA A 1 93 ? -0.983 -3.282 -15.313 1.00 73.94 93 ALA A N 1
ATOM 702 C CA . ALA A 1 93 ? -0.144 -4.462 -15.038 1.00 73.94 93 ALA A CA 1
ATOM 703 C C . ALA A 1 93 ? -0.335 -5.054 -13.620 1.00 73.94 93 ALA A C 1
ATOM 705 O O . ALA A 1 93 ? -0.112 -6.246 -13.405 1.00 73.94 93 ALA A O 1
ATOM 706 N N . GLY A 1 94 ? -0.805 -4.255 -12.652 1.00 77.81 94 GLY A N 1
ATOM 707 C CA . GLY A 1 94 ? -1.051 -4.687 -11.270 1.00 77.81 94 GLY A CA 1
ATOM 708 C C . GLY A 1 94 ? -2.518 -4.935 -10.904 1.00 77.81 94 GLY A C 1
ATOM 709 O O . GLY A 1 94 ? -2.791 -5.481 -9.831 1.00 77.81 94 GLY A O 1
ATOM 710 N N . TYR A 1 95 ? -3.475 -4.561 -11.761 1.00 84.25 95 TYR A N 1
ATOM 711 C CA . TYR A 1 95 ? -4.887 -4.454 -11.375 1.00 84.25 95 TYR A CA 1
ATOM 712 C C . TYR A 1 95 ? -5.484 -5.779 -10.879 1.00 84.25 95 TYR A C 1
ATOM 714 O O . TYR A 1 95 ? -5.931 -5.884 -9.737 1.00 84.25 95 TYR A O 1
ATOM 722 N N . TYR A 1 96 ? -5.454 -6.824 -11.707 1.00 88.38 96 TYR A N 1
ATOM 723 C CA . TYR A 1 96 ? -6.075 -8.106 -11.357 1.00 88.38 96 TYR A CA 1
ATOM 724 C C . TYR A 1 96 ? -5.390 -8.789 -10.168 1.00 88.38 96 TYR A C 1
ATOM 726 O O . TYR A 1 96 ? -6.058 -9.372 -9.308 1.00 88.38 96 TYR A O 1
ATOM 734 N N . ALA A 1 97 ? -4.062 -8.684 -10.087 1.00 86.44 97 ALA A N 1
ATOM 735 C CA . ALA A 1 97 ? -3.291 -9.246 -8.987 1.00 86.44 97 ALA A CA 1
ATOM 736 C C . ALA A 1 97 ? -3.653 -8.574 -7.655 1.00 86.44 97 ALA A C 1
ATOM 738 O O . ALA A 1 97 ? -3.848 -9.254 -6.647 1.00 86.44 97 ALA A O 1
ATOM 739 N N . THR A 1 98 ? -3.797 -7.248 -7.631 1.00 84.62 98 THR A N 1
ATOM 740 C CA . THR A 1 98 ? -4.103 -6.525 -6.390 1.00 84.62 98 THR A CA 1
ATOM 741 C C . THR A 1 98 ? -5.553 -6.711 -5.952 1.00 84.62 98 THR A C 1
ATOM 743 O O . THR A 1 98 ? -5.789 -6.869 -4.755 1.00 84.62 98 THR A O 1
ATOM 746 N N . VAL A 1 99 ? -6.507 -6.793 -6.890 1.00 91.06 99 VAL A N 1
ATOM 747 C CA . VAL A 1 99 ? -7.910 -7.160 -6.611 1.00 91.06 99 VAL A CA 1
ATOM 748 C C . VAL A 1 99 ? -8.003 -8.570 -6.018 1.00 91.06 99 VAL A C 1
ATOM 750 O O . VAL A 1 99 ? -8.715 -8.805 -5.043 1.00 91.06 99 VAL A O 1
ATOM 753 N N . THR A 1 100 ? -7.237 -9.515 -6.556 1.00 93.50 100 THR A N 1
ATOM 754 C CA . THR A 1 100 ? -7.195 -10.878 -6.011 1.00 93.50 100 THR A CA 1
ATOM 755 C C . THR A 1 100 ? -6.583 -10.884 -4.610 1.00 93.50 100 THR A C 1
ATOM 757 O O . THR A 1 100 ? -7.140 -11.465 -3.679 1.00 93.50 100 THR A O 1
ATOM 760 N N . ASN A 1 101 ? -5.468 -10.176 -4.424 1.00 90.31 101 ASN A N 1
ATOM 761 C CA . ASN A 1 101 ? -4.771 -10.117 -3.144 1.00 90.31 101 ASN A CA 1
ATOM 762 C C . ASN A 1 101 ? -5.602 -9.449 -2.046 1.00 90.31 101 ASN A C 1
ATOM 764 O O . ASN A 1 101 ? -5.608 -9.946 -0.920 1.00 90.31 101 ASN A O 1
ATOM 768 N N . ILE A 1 102 ? -6.315 -8.356 -2.345 1.00 91.06 102 ILE A N 1
ATOM 769 C CA . ILE A 1 102 ? -7.168 -7.706 -1.343 1.00 91.06 102 ILE A CA 1
ATOM 770 C C . ILE A 1 102 ? -8.312 -8.625 -0.913 1.00 91.06 102 ILE A C 1
ATOM 772 O O . ILE A 1 102 ? -8.675 -8.610 0.257 1.00 91.06 102 ILE A O 1
ATOM 776 N N . TYR A 1 103 ? -8.842 -9.462 -1.809 1.00 93.94 103 TYR A N 1
ATOM 777 C CA . TYR A 1 103 ? -9.858 -10.449 -1.449 1.00 93.94 103 TYR A CA 1
ATOM 778 C C . TYR A 1 103 ? -9.275 -11.543 -0.545 1.00 93.94 103 TYR A C 1
ATOM 780 O O . TYR A 1 103 ? -9.783 -11.773 0.553 1.00 93.94 103 TYR A O 1
ATOM 788 N N . LEU A 1 104 ? -8.174 -12.173 -0.971 1.00 94.56 104 LEU A N 1
ATOM 789 C CA . LEU A 1 104 ? -7.532 -13.264 -0.229 1.00 94.56 104 LEU A CA 1
ATOM 790 C C . LEU A 1 104 ? -7.111 -12.834 1.180 1.00 94.56 104 LEU A C 1
ATOM 792 O O . LEU A 1 104 ? -7.347 -13.553 2.147 1.00 94.56 104 LEU A O 1
ATOM 796 N N . VAL A 1 105 ? -6.513 -11.651 1.300 1.00 92.31 105 VAL A N 1
ATOM 797 C CA . VAL A 1 105 ? -6.049 -11.103 2.578 1.00 92.31 105 VAL A CA 1
ATOM 798 C C . VAL A 1 105 ? -7.201 -10.499 3.379 1.00 92.31 105 VAL A C 1
ATOM 800 O O . VAL A 1 105 ? -7.298 -10.709 4.588 1.00 92.31 105 VAL A O 1
ATOM 803 N N . GLY A 1 106 ? -8.095 -9.769 2.714 1.00 90.19 106 GLY A N 1
ATOM 804 C CA . GLY A 1 106 ? -9.205 -9.065 3.347 1.00 90.19 106 GLY A CA 1
ATOM 805 C C . GLY A 1 106 ? -10.161 -10.002 4.069 1.00 90.19 106 GLY A C 1
ATOM 806 O O . GLY A 1 106 ? -10.546 -9.719 5.202 1.00 90.19 106 GLY A O 1
ATOM 807 N N . VAL A 1 107 ? -10.476 -11.155 3.473 1.00 94.25 107 VAL A N 1
ATOM 808 C CA . VAL A 1 107 ? -11.306 -12.178 4.126 1.00 94.25 107 VAL A CA 1
ATOM 809 C C . VAL A 1 107 ? -10.664 -12.662 5.427 1.00 94.25 107 VAL A C 1
ATOM 811 O O . VAL A 1 107 ? -11.355 -12.761 6.438 1.00 94.25 107 VAL A O 1
ATOM 814 N N . GLN A 1 108 ? -9.350 -12.899 5.440 1.00 93.31 108 GLN A N 1
ATOM 815 C CA . GLN A 1 108 ? -8.639 -13.356 6.639 1.00 93.31 108 GLN A CA 1
ATOM 816 C C . GLN A 1 108 ? -8.629 -12.290 7.740 1.00 93.31 108 GLN A C 1
ATOM 818 O O . GLN A 1 108 ? -8.829 -12.611 8.911 1.00 93.31 108 GLN A O 1
ATOM 823 N N . ILE A 1 109 ? -8.459 -11.014 7.377 1.00 89.12 109 ILE A N 1
ATOM 824 C CA . ILE A 1 109 ? -8.539 -9.901 8.334 1.00 89.12 109 ILE A CA 1
ATOM 825 C C . ILE A 1 109 ? -9.940 -9.818 8.934 1.00 89.12 109 ILE A C 1
ATOM 827 O O . ILE A 1 109 ? -10.071 -9.763 10.153 1.00 89.12 109 ILE A O 1
ATOM 831 N N . VAL A 1 110 ? -10.987 -9.838 8.104 1.00 90.00 110 VAL A N 1
ATOM 832 C CA . VAL A 1 110 ? -12.376 -9.769 8.580 1.00 90.00 110 VAL A CA 1
ATOM 833 C C . VAL A 1 110 ? -12.695 -10.956 9.486 1.00 90.00 110 VAL A C 1
ATOM 835 O O . VAL A 1 110 ? -13.253 -10.762 10.561 1.00 90.00 110 VAL A O 1
ATOM 838 N N . GLN A 1 111 ? -12.292 -12.170 9.110 1.00 91.12 111 GLN A N 1
ATOM 839 C CA . GLN A 1 111 ? -12.463 -13.359 9.949 1.00 91.12 111 GLN A CA 1
ATOM 840 C C . GLN A 1 111 ? -11.722 -13.226 11.284 1.00 91.12 111 GLN A C 1
ATOM 842 O O . GLN A 1 111 ? -12.303 -13.491 12.334 1.00 91.12 111 GLN A O 1
ATOM 847 N N . GLY A 1 112 ? -10.469 -12.762 11.268 1.00 87.31 112 GLY A N 1
ATOM 848 C CA . GLY A 1 112 ? -9.696 -12.506 12.483 1.00 87.31 112 GLY A CA 1
ATOM 849 C C . GLY A 1 112 ? -10.339 -11.447 13.383 1.00 87.31 112 GLY A C 1
ATOM 850 O O . GLY A 1 112 ? -10.410 -11.635 14.597 1.00 87.31 112 GLY A O 1
ATOM 851 N N . LEU A 1 113 ? -10.863 -10.367 12.794 1.00 84.44 113 LEU A N 1
ATOM 852 C CA . LEU A 1 113 ? -11.594 -9.326 13.513 1.00 84.44 113 LEU A CA 1
ATOM 853 C C . LEU A 1 113 ? -12.862 -9.885 14.155 1.00 84.44 113 LEU A C 1
ATOM 855 O O . LEU A 1 113 ? -13.047 -9.682 15.348 1.00 84.44 113 LEU A O 1
ATOM 859 N N . LEU A 1 114 ? -13.696 -10.612 13.404 1.00 86.06 114 LEU A N 1
ATOM 860 C CA . LEU A 1 114 ? -14.937 -11.204 13.912 1.00 86.06 114 LEU A CA 1
ATOM 861 C C . LEU A 1 114 ? -14.674 -12.213 15.037 1.00 86.06 114 LEU A C 1
ATOM 863 O O . LEU A 1 114 ? -15.350 -12.169 16.059 1.00 86.06 114 LEU A O 1
ATOM 867 N N . ASN A 1 115 ? -13.658 -13.066 14.890 1.00 85.00 115 ASN A N 1
ATOM 868 C CA . ASN A 1 115 ? -13.287 -14.049 15.910 1.00 85.00 115 ASN A CA 1
ATOM 869 C C . ASN A 1 115 ? -12.698 -13.397 17.172 1.00 85.00 115 ASN A C 1
ATOM 871 O O . ASN A 1 115 ? -12.868 -13.911 18.273 1.00 85.00 115 ASN A O 1
ATOM 875 N N . GLY A 1 116 ? -11.987 -12.276 17.019 1.00 78.44 116 GLY A N 1
ATOM 876 C CA . GLY A 1 116 ? -11.389 -11.525 18.125 1.00 78.44 116 GLY A CA 1
ATOM 877 C C . GLY A 1 116 ? -12.321 -10.490 18.765 1.00 78.44 116 GLY A C 1
ATOM 878 O O . GLY A 1 116 ? -11.931 -9.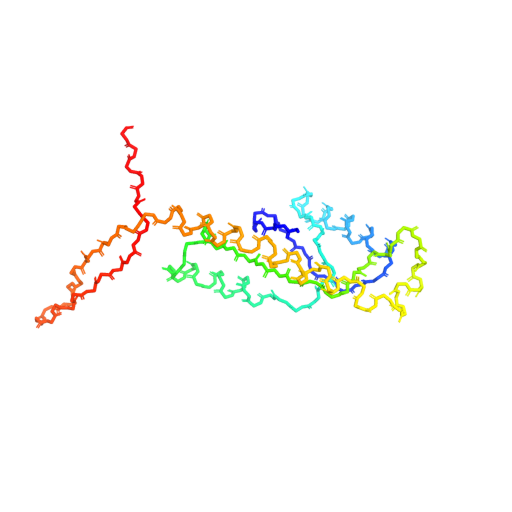836 19.743 1.00 78.44 116 GLY A O 1
ATOM 879 N N . TRP A 1 117 ? -13.525 -10.295 18.221 1.00 77.88 117 TRP A N 1
ATOM 880 C CA . TRP A 1 117 ? -14.490 -9.329 18.734 1.00 77.88 117 TRP A CA 1
ATOM 881 C C . TRP A 1 117 ? -15.333 -9.953 19.846 1.00 77.88 117 TRP A C 1
ATOM 883 O O . TRP A 1 117 ? -16.438 -10.443 19.632 1.00 77.88 117 TRP A O 1
ATOM 893 N N . ASN A 1 118 ? -14.834 -9.879 21.079 1.00 65.25 118 ASN A N 1
ATOM 894 C CA . ASN A 1 118 ? -15.687 -10.088 22.245 1.00 65.25 118 ASN A CA 1
ATOM 895 C C . ASN A 1 118 ? -16.637 -8.890 22.368 1.00 65.25 118 ASN A C 1
ATOM 897 O O . ASN A 1 118 ? -16.213 -7.775 22.691 1.00 65.25 118 ASN A O 1
ATOM 901 N N . VAL A 1 119 ? -17.912 -9.115 22.058 1.00 56.53 119 VAL A N 1
ATOM 902 C CA . VAL A 1 119 ? -18.999 -8.159 22.283 1.00 56.53 119 VAL A CA 1
ATOM 903 C C . VAL A 1 119 ? -19.247 -8.025 23.784 1.00 56.53 119 VAL A C 1
ATOM 905 O O . VAL A 1 119 ? -19.971 -8.818 24.375 1.00 56.53 119 VAL A O 1
ATOM 908 N N . GLU A 1 120 ? -18.676 -6.995 24.409 1.00 54.78 120 GLU A N 1
ATOM 909 C CA . GLU A 1 120 ? -19.233 -6.464 25.651 1.00 54.78 120 GLU A CA 1
ATOM 910 C C . GLU A 1 120 ? -20.231 -5.367 25.276 1.00 54.78 120 GLU A C 1
ATOM 912 O O . GLU A 1 120 ? -19.883 -4.272 24.824 1.00 54.78 120 GLU A O 1
ATOM 917 N N . ALA A 1 121 ? -21.518 -5.667 25.432 1.00 51.78 121 ALA A N 1
ATOM 918 C CA . ALA A 1 121 ? -22.543 -4.642 25.366 1.00 51.78 121 ALA A CA 1
ATOM 919 C C . ALA A 1 121 ? -22.415 -3.756 26.614 1.00 51.78 121 ALA A C 1
ATOM 921 O O . ALA A 1 121 ? -22.906 -4.096 27.687 1.00 51.78 121 ALA A O 1
ATOM 922 N N . GLN A 1 122 ? -21.757 -2.603 26.484 1.00 49.59 122 GLN A N 1
ATOM 923 C CA . GLN A 1 122 ? -21.830 -1.567 27.507 1.00 49.59 122 GLN A CA 1
ATOM 924 C C . GLN A 1 122 ? -23.127 -0.788 27.297 1.00 49.59 122 GLN A C 1
ATOM 926 O O . GLN A 1 122 ? -23.191 0.177 26.533 1.00 49.59 122 GLN A O 1
ATOM 931 N N . CYS A 1 123 ? -24.184 -1.224 27.974 1.00 48.75 123 CYS A N 1
ATOM 932 C CA . CYS A 1 123 ? -25.412 -0.449 28.062 1.00 48.75 123 CYS A CA 1
ATOM 933 C C . CYS A 1 123 ? -25.173 0.715 29.028 1.00 48.75 123 CYS A C 1
ATOM 935 O O . CYS A 1 123 ? -24.955 0.516 30.223 1.00 48.75 123 CYS A O 1
ATOM 937 N N . ARG A 1 124 ? -25.164 1.941 28.500 1.00 48.75 124 ARG A N 1
ATOM 938 C CA . ARG A 1 124 ? -25.031 3.159 29.304 1.00 48.75 124 ARG A CA 1
ATOM 939 C C . ARG A 1 124 ? -26.370 3.880 29.293 1.00 48.75 124 ARG A C 1
ATOM 941 O O . ARG A 1 124 ? -26.913 4.154 28.228 1.00 48.75 124 ARG A O 1
ATOM 948 N N . VAL A 1 125 ? -26.881 4.220 30.472 1.00 52.25 125 VAL A N 1
ATOM 949 C CA . VAL A 1 125 ? -27.982 5.179 30.583 1.00 52.25 125 VAL A CA 1
ATOM 950 C C . VAL A 1 125 ? -27.384 6.560 30.334 1.00 52.25 125 VAL A C 1
ATOM 952 O O . VAL A 1 125 ? -26.610 7.069 31.144 1.00 52.25 125 VAL A O 1
ATOM 955 N N . LEU A 1 126 ? -27.681 7.146 29.176 1.00 43.06 126 LEU A N 1
ATOM 956 C CA . LEU A 1 126 ? -27.370 8.546 28.910 1.00 43.06 126 LEU A CA 1
ATOM 957 C C . LEU A 1 126 ? -28.415 9.400 29.629 1.00 43.06 126 LEU A C 1
ATOM 959 O O . LEU A 1 126 ? -29.547 9.533 29.170 1.00 43.06 126 LEU A O 1
ATOM 963 N N . HIS A 1 127 ? -28.035 9.970 30.771 1.00 46.19 127 HIS A N 1
ATOM 964 C CA . HIS A 1 127 ? -28.813 11.031 31.400 1.00 46.19 127 HIS A CA 1
ATOM 965 C C . HIS A 1 127 ? -28.575 12.335 30.633 1.00 46.19 127 HIS A C 1
ATOM 967 O O . HIS A 1 127 ? -27.582 13.025 30.854 1.00 46.19 127 HIS A O 1
ATOM 973 N N . VAL A 1 128 ? -29.485 12.662 29.716 1.00 46.69 128 VAL A N 1
ATOM 974 C CA . VAL A 1 128 ? -29.605 14.016 29.163 1.00 46.69 128 VAL A CA 1
ATOM 975 C C . VAL A 1 128 ? -30.411 14.844 30.174 1.00 46.69 128 VAL A C 1
ATOM 977 O O . VAL A 1 128 ? -31.387 14.351 30.733 1.00 46.69 128 VAL A O 1
ATOM 980 N N . GLY A 1 129 ? -29.929 16.046 30.498 1.00 42.16 129 GLY A N 1
ATOM 981 C CA . GLY A 1 129 ? -30.307 16.822 31.687 1.00 42.16 129 GLY A CA 1
ATOM 982 C C . GLY A 1 129 ? -31.808 17.015 31.963 1.00 42.16 129 GLY A C 1
ATOM 983 O O . GLY A 1 129 ? -32.620 17.089 31.050 1.00 42.16 129 GLY A O 1
ATOM 984 N N . THR A 1 130 ? -32.114 17.096 33.267 1.00 48.06 130 THR A N 1
ATOM 985 C CA . THR A 1 130 ? -33.311 17.604 33.992 1.00 48.06 130 THR A CA 1
ATOM 986 C C . THR A 1 130 ? -34.737 17.378 33.455 1.00 48.06 130 THR A C 1
ATOM 988 O O . THR A 1 130 ? -35.684 17.854 34.077 1.00 48.06 130 THR A O 1
ATOM 991 N N . GLY A 1 131 ? -34.947 16.576 32.414 1.00 45.81 131 GLY A N 1
ATOM 992 C CA . GLY A 1 131 ? -36.269 16.127 31.971 1.00 45.81 131 GLY A CA 1
ATOM 993 C C . GLY A 1 131 ? -36.223 14.662 31.550 1.00 45.81 131 GLY A C 1
ATOM 994 O O . GLY A 1 131 ? -35.516 14.311 30.613 1.00 45.81 131 GLY A O 1
ATOM 995 N N . SER A 1 132 ? -36.947 13.801 32.266 1.00 42.28 132 SER A N 1
ATOM 996 C CA . SER A 1 132 ? -36.940 12.339 32.123 1.00 42.28 132 SER A CA 1
ATOM 997 C C . SER A 1 132 ? -37.254 11.841 30.705 1.00 42.28 132 SER A C 1
ATOM 999 O O . SER A 1 132 ? -38.402 11.547 30.384 1.00 42.28 132 SER A O 1
ATOM 1001 N N . ILE A 1 133 ? -36.219 11.649 29.888 1.00 40.75 133 ILE A N 1
ATOM 1002 C CA . ILE A 1 133 ? -36.217 10.721 28.752 1.00 40.75 133 ILE A CA 1
ATOM 1003 C C . ILE A 1 133 ? -34.930 9.902 28.862 1.00 40.75 133 ILE A C 1
ATOM 1005 O O . ILE A 1 133 ? -33.850 10.351 28.485 1.00 40.75 133 ILE A O 1
ATOM 1009 N N . ALA A 1 134 ? -35.030 8.699 29.428 1.00 43.16 134 ALA A N 1
ATOM 1010 C CA . ALA A 1 134 ? -33.934 7.739 29.416 1.00 43.16 134 ALA A CA 1
ATOM 1011 C C . ALA A 1 134 ? -33.953 7.003 28.070 1.00 43.16 134 ALA A C 1
ATOM 1013 O O . ALA A 1 134 ? -34.801 6.142 27.838 1.00 43.16 134 ALA A O 1
ATOM 1014 N N . ALA A 1 135 ? -33.035 7.345 27.165 1.00 45.94 135 ALA A N 1
ATOM 1015 C CA . ALA A 1 135 ? -32.787 6.532 25.982 1.00 45.94 135 ALA A CA 1
ATOM 1016 C C . ALA A 1 135 ? -31.869 5.366 26.378 1.00 45.94 135 ALA A C 1
ATOM 1018 O O . ALA A 1 135 ? -30.699 5.565 26.709 1.00 45.94 135 ALA A O 1
ATOM 1019 N N . HIS A 1 136 ? -32.402 4.144 26.366 1.00 44.25 136 HIS A N 1
ATOM 1020 C CA . HIS A 1 136 ? -31.592 2.938 26.519 1.00 44.25 136 HIS A CA 1
ATOM 1021 C C . HIS A 1 136 ? -30.882 2.650 25.194 1.00 44.25 136 HIS A C 1
ATOM 1023 O O . HIS A 1 136 ? -31.466 2.087 24.273 1.00 44.25 136 HIS A O 1
ATOM 1029 N N . GLY A 1 137 ? -29.621 3.067 25.093 1.00 46.81 137 GLY A N 1
ATOM 1030 C CA . GLY A 1 137 ? -28.735 2.708 23.992 1.00 46.81 137 GLY A CA 1
ATOM 1031 C C . GLY A 1 137 ? -27.639 1.772 24.488 1.00 46.81 137 GLY A C 1
ATOM 1032 O O . GLY A 1 137 ? -26.873 2.129 25.383 1.00 46.81 137 GLY A O 1
ATOM 1033 N N . CYS A 1 138 ? -27.544 0.577 23.910 1.00 41.50 138 CYS A N 1
ATOM 1034 C CA . CYS A 1 138 ? -26.385 -0.288 24.105 1.00 41.50 138 CYS A CA 1
ATOM 1035 C C . CYS A 1 138 ? -25.435 -0.068 22.929 1.00 41.50 138 CYS A C 1
ATOM 1037 O O . CYS A 1 138 ? -25.783 -0.339 21.782 1.00 41.50 138 CYS A O 1
ATOM 1039 N N . ILE A 1 139 ? -24.240 0.445 23.217 1.00 52.28 139 ILE A N 1
ATOM 1040 C CA . ILE A 1 139 ? -23.157 0.514 22.237 1.00 52.28 139 ILE A CA 1
ATOM 1041 C C . ILE A 1 139 ? -22.247 -0.674 22.533 1.00 52.28 139 ILE A C 1
ATOM 1043 O O . ILE A 1 139 ? -21.700 -0.789 23.631 1.00 52.28 139 ILE A O 1
ATOM 1047 N N . ALA A 1 140 ? -22.109 -1.579 21.566 1.00 47.44 140 ALA A N 1
ATOM 1048 C CA . ALA A 1 140 ? -21.153 -2.671 21.663 1.00 47.44 140 ALA A CA 1
ATOM 1049 C C . ALA A 1 140 ? -19.734 -2.086 21.664 1.00 47.44 140 ALA A C 1
ATOM 1051 O O . ALA A 1 140 ? -19.319 -1.439 20.701 1.00 47.44 140 ALA A O 1
ATOM 1052 N N . ARG A 1 141 ? -18.984 -2.300 22.748 1.00 51.34 141 ARG A N 1
ATOM 1053 C CA . ARG A 1 141 ? -17.550 -2.001 22.810 1.00 51.34 141 ARG A CA 1
ATOM 1054 C C . ARG A 1 141 ? -16.787 -3.311 22.982 1.00 51.34 141 ARG A C 1
ATOM 1056 O O . ARG A 1 141 ? -17.295 -4.281 23.531 1.00 51.34 141 ARG A O 1
ATOM 1063 N N . LYS A 1 142 ? -15.550 -3.358 22.485 1.00 48.19 142 LYS A N 1
ATOM 1064 C CA . LYS A 1 142 ? -14.644 -4.468 22.810 1.00 48.19 142 LYS A CA 1
ATOM 1065 C C . LYS A 1 142 ? -14.348 -4.401 24.305 1.00 48.19 142 LYS A C 1
ATOM 1067 O O . LYS A 1 142 ? -13.960 -3.326 24.770 1.00 48.19 142 LYS A O 1
ATOM 1072 N N . ALA A 1 143 ? -14.490 -5.525 24.998 1.00 49.22 143 ALA A N 1
ATOM 1073 C CA . ALA A 1 143 ? -14.112 -5.653 26.398 1.00 49.22 143 ALA A CA 1
ATOM 1074 C C . ALA A 1 143 ? -12.693 -5.116 26.619 1.00 49.22 143 ALA A C 1
ATOM 1076 O O . ALA A 1 143 ? -11.745 -5.551 25.954 1.00 49.22 143 ALA A O 1
ATOM 1077 N N . SER A 1 144 ? -12.540 -4.129 27.503 1.00 49.28 144 SER A N 1
ATOM 1078 C CA . SER A 1 144 ? -11.217 -3.705 27.949 1.00 49.28 144 SER A CA 1
ATOM 1079 C C . SER A 1 144 ? -10.644 -4.844 28.778 1.00 49.28 144 SER A C 1
ATOM 1081 O O . SER A 1 144 ? -11.239 -5.210 29.789 1.00 49.28 144 SER A O 1
ATOM 1083 N N . SER A 1 145 ? -9.509 -5.409 28.365 1.00 46.12 145 SER A N 1
ATOM 1084 C CA . SER A 1 145 ? -8.755 -6.323 29.217 1.00 46.12 145 SER A CA 1
ATOM 1085 C C . SER A 1 145 ? -8.405 -5.584 30.506 1.00 46.12 145 SER A C 1
ATOM 1087 O O . SER A 1 145 ? -7.527 -4.722 30.511 1.00 46.12 145 SER A O 1
ATOM 1089 N N . VAL A 1 146 ? -9.128 -5.888 31.580 1.00 41.12 146 VAL A N 1
ATOM 1090 C CA . VAL A 1 146 ? -8.722 -5.536 32.935 1.00 41.12 146 VAL A CA 1
ATOM 1091 C C . VAL A 1 146 ? -7.459 -6.348 33.195 1.00 41.12 146 VAL A C 1
ATOM 1093 O O . VAL A 1 146 ? -7.523 -7.566 33.346 1.00 41.12 146 VAL A O 1
ATOM 1096 N N . SER A 1 147 ? -6.301 -5.692 33.150 1.00 37.38 147 SER A N 1
ATOM 1097 C CA . SER A 1 147 ? -5.071 -6.254 33.698 1.00 37.38 147 SER A CA 1
ATOM 1098 C C . SER A 1 147 ? -5.268 -6.405 35.206 1.00 37.38 147 SER A C 1
ATOM 1100 O O . SER A 1 147 ? -5.475 -5.399 35.890 1.00 37.38 147 SER A O 1
ATOM 1102 N N . GLN A 1 148 ? -5.260 -7.647 35.690 1.00 34.84 148 GLN A N 1
ATOM 1103 C CA . GLN A 1 148 ? -4.939 -7.943 37.087 1.00 34.84 148 GLN A CA 1
ATOM 1104 C C . GLN A 1 148 ? -3.430 -7.834 37.294 1.00 34.84 148 GLN A C 1
ATOM 1106 O O . GLN A 1 148 ? -2.692 -8.179 36.341 1.00 34.84 148 GLN A O 1
#

pLDDT: mean 70.41, std 17.64, range [29.53, 94.56]

Foldseek 3Di:
DFDPPQQDEDEAAAADDVVVVVVQVVCCVVVVNSHGHDFHDDDDCCCVVVVVVCVVVVNDDSNPDGDADFDQAGRYDDPPDDRVCSVPPVRRVRHVVRVVVCVVVVVVVVVVCVVQADFDFPFDQDDDDDDDDTDGDTDTDRDDPPDD

Sequence (148 aa):
MLLTERSPCAYVKFSGDILADTFENMMTRFTDGSAQPCTTQQAGEQWDVSGKQANVADLIDPTRVASMRTASDLDRPASDQTAVDNLLNGQYAGYYATVTNIYLVGVQIVQGLLNGWNVEAQCRVLHVGTGSIAAHGCIARKASSVSQ

Secondary structure (DSSP, 8-state):
----TTS--------SHHHHHHHHHHHHHHTTT---------S--HHHHHHHHHHHTT---GGG----------SSPPTTS-HHHHHHH-TTTTHHHHHHHHHHHHHHHHHHHHHH--EEEEEEEE--TTS---EEEEEEEEPP----

Radius of gyration: 21.77 Å; chains: 1; bounding box: 53×32×60 Å